Protein 8Y77 (pdb70)

GO terms:
  GO:0005634 nucleus (C, IDA)
  GO:0003682 chromatin binding (F, IDA)
  GO:0160217 negative regulation of transcription initiation-coupled chromatin remodeling (P, IDA)
  GO:0051260 protein homooligomerization (P, IDA)
  GO:0005576 extracellular region (C, EXP)
  GO:0005634 nucleus (C, EXP)
  GO:0005694 chromosome (C, EXP)
  GO:0005515 protein binding (F, IPI)

Secondary structure (DSSP, 8-state):
-GGG--HHHHHHHHHHTT-HHHHHHHHHTT--HHHHHH--HHHHHHSS---HHHHHHHHHHTGGG-/--GGG--HHHHHHHHHTSTT-GGGHHHHHHTT--HHHHTT--HHIIIIIS---HHHHHHHHHHHHHHHHT-

Solvent-accessible surface area: 7505 Å² total; per-residue (Å²): 94,26,76,137,61,77,22,139,54,0,33,116,55,0,68,148,38,55,22,72,129,15,1,76,3,0,74,135,95,113,16,55,0,103,55,0,49,174,27,125,53,85,62,0,11,80,41,3,120,28,112,5,0,10,0,0,32,0,40,33,80,31,7,128,99,72,104,54,12,50,167,50,55,26,69,83,0,4,101,56,0,63,84,27,89,49,0,106,151,41,0,150,47,0,76,62,33,91,0,32,0,71,0,0,16,33,4,54,42,75,4,0,32,128,51,18,95,5,166,99,40,23,0,90,83,0,46,80,12,0,86,141,24,96,95,87,106

Foldseek 3Di:
DLLPFFLVRQQVVCVVVPNNVLSVLSVVVRQGSNNLLPDDLCCQQPPRPDHNVVSNCCVPVPSPPD/DAQLPFFLLRLLVVLCPDPPRVVPSVVSSVVRCGSNNLLVDDLCCCCPVVVDDSVSSVVSRVVSVVRVVVD

Sequence (137 aa):
SPVEWTVMDVVEYFTEAGFPEQATAFQEQEIDGKSLLRMQRTDVLTGLSIRLGPALKIYEHHIKVLGSVSKWSTDEVSEFIQSLPGCEEHGKVFKDEQIDGEAFLLMTQTDIVKIMSIKEGPAEKIFNSILMFKAAE

Structure (mmCIF, N/CA/C/O backbone):
data_8Y77
#
_entry.id   8Y77
#
_cell.length_a   43.981
_cell.length_b   95.515
_cell.length_c   65.926
_cell.angle_alpha   90.000
_cell.angle_beta   90.000
_cell.angle_gamma   90.000
#
_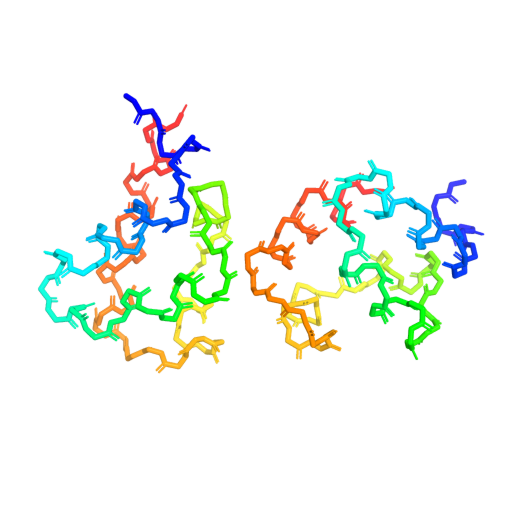symmetry.space_group_name_H-M   'C 2 2 21'
#
loop_
_entity.id
_entity.type
_entity.pdbx_description
1 polymer 'Sterile alpha motif domain-containing protein 1'
2 polymer 'Lethal(3)malignant brain tumor-like protein 3'
3 water water
#
loop_
_atom_site.group_PDB
_atom_site.id
_atom_site.type_symbol
_atom_site.label_atom_id
_atom_site.label_alt_id
_atom_site.label_comp_id
_atom_site.label_asym_id
_atom_site.label_entity_id
_ato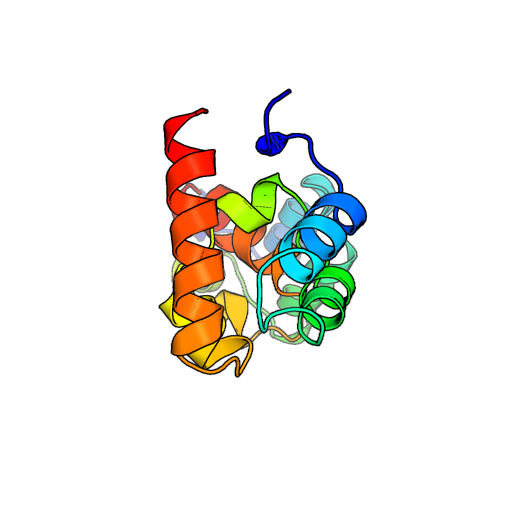m_site.label_seq_id
_atom_site.pdbx_PDB_ins_code
_atom_site.Cartn_x
_atom_site.Cartn_y
_atom_site.Cartn_z
_atom_site.occupancy
_atom_site.B_iso_or_equiv
_atom_site.auth_seq_id
_atom_site.auth_comp_id
_atom_site.auth_asym_id
_atom_site.auth_atom_id
_atom_site.pdbx_PDB_model_num
ATOM 1 N N . SER A 1 1 ? 14.16558 3.77998 -4.96257 1.000 20.83234 458 SER A N 1
ATOM 2 C CA . SER A 1 1 ? 13.82035 5.16749 -4.67931 1.000 19.96224 458 SER A CA 1
ATOM 3 C C . SER A 1 1 ? 14.44701 5.59161 -3.34498 1.000 18.98863 458 SER A C 1
ATOM 4 O O . SER A 1 1 ? 14.82551 4.73725 -2.53337 1.000 17.30307 458 SER A O 1
ATOM 7 N N . PRO A 1 2 ? 14.59009 6.90257 -3.13042 1.000 17.18194 459 PRO A N 1
ATOM 8 C CA . PRO A 1 2 ? 15.26677 7.37361 -1.90823 1.000 14.81292 459 PRO A CA 1
ATOM 9 C C . PRO A 1 2 ? 14.61355 6.92488 -0.61691 1.000 13.73564 459 PRO A C 1
ATOM 10 O O . PRO A 1 2 ? 15.28862 6.89092 0.41589 1.000 12.82467 459 PRO A O 1
ATOM 14 N N . VAL A 1 3 ? 13.32727 6.56099 -0.62547 1.000 13.40199 460 VAL A N 1
ATOM 15 C CA . VAL A 1 3 ? 12.71574 6.05272 0.59731 1.000 12.01278 460 VAL A CA 1
ATOM 16 C C . VAL A 1 3 ? 13.37640 4.76127 1.05525 1.000 12.65010 460 VAL A C 1
ATOM 17 O O . VAL A 1 3 ? 13.22847 4.36918 2.21822 1.000 15.06614 460 VAL A O 1
ATOM 21 N N . GLU A 1 4 ? 14.12060 4.09674 0.17035 1.000 14.06033 461 GLU A N 1
ATOM 22 C CA . GLU A 1 4 ? 14.79802 2.85262 0.50268 1.000 15.07198 461 GLU A CA 1
ATOM 23 C C . GLU A 1 4 ? 16.24017 3.06361 0.94626 1.000 14.46511 461 GLU A C 1
ATOM 24 O O . GLU A 1 4 ? 16.90167 2.09461 1.32996 1.000 14.85493 461 GLU A O 1
ATOM 30 N N . TRP A 1 5 ? 16.73060 4.29990 0.92474 1.000 13.28441 462 TRP A N 1
ATOM 31 C CA . TRP A 1 5 ? 18.13468 4.55928 1.22602 1.000 11.55532 462 TRP A CA 1
ATOM 32 C C . TRP A 1 5 ? 18.47107 4.22269 2.66931 1.000 12.40485 462 TRP A C 1
ATOM 33 O O . TRP A 1 5 ? 17.69360 4.48125 3.59281 1.000 13.57615 462 TRP A O 1
ATOM 44 N N . THR A 1 6 ? 19.66216 3.66408 2.85563 1.000 11.63110 463 THR A N 1
ATOM 45 C CA . THR A 1 6 ? 20.24374 3.46199 4.16523 1.000 12.38456 463 THR A CA 1
ATOM 46 C C . THR A 1 6 ? 20.81482 4.78231 4.67680 1.000 10.74249 463 THR A C 1
ATOM 47 O O . THR A 1 6 ? 20.88570 5.78376 3.95673 1.000 12.22400 463 THR A O 1
ATOM 51 N N . VAL A 1 7 ? 21.21912 4.78372 5.94646 1.000 12.41173 464 VAL A N 1
ATOM 52 C CA . VAL A 1 7 ? 21.93431 5.94697 6.47023 1.000 11.15046 464 VAL A CA 1
ATOM 53 C C . VAL A 1 7 ? 23.17047 6.23806 5.62457 1.000 13.71635 464 VAL A C 1
ATOM 54 O O . VAL A 1 7 ? 23.44474 7.39348 5.27376 1.000 12.79220 464 VAL A O 1
ATOM 58 N N . MET A 1 8 ? 23.93422 5.19828 5.27582 1.000 13.75596 465 MET A N 1
ATOM 59 C CA . MET A 1 8 ? 25.11714 5.41402 4.44734 1.000 13.93800 465 MET A CA 1
ATOM 60 C C . MET A 1 8 ? 24.75925 5.98562 3.07980 1.000 12.16233 465 MET A C 1
ATOM 61 O O . MET A 1 8 ? 25.50152 6.81199 2.53438 1.000 13.64001 465 MET A O 1
ATOM 66 N N . ASP A 1 9 ? 23.62054 5.57038 2.51259 1.000 11.72312 466 ASP A N 1
ATOM 67 C CA . ASP A 1 9 ? 23.17544 6.16016 1.25584 1.000 11.15821 466 ASP A CA 1
ATOM 68 C C . ASP A 1 9 ? 22.89110 7.65165 1.41543 1.000 12.86108 466 ASP A C 1
ATOM 69 O O . ASP A 1 9 ? 23.20168 8.45111 0.52183 1.000 12.98304 466 ASP A O 1
ATOM 74 N N . VAL A 1 10 ? 22.25787 8.03971 2.52762 1.000 11.81102 467 VAL A N 1
ATOM 75 C CA . VAL A 1 10 ? 21.98663 9.45851 2.76814 1.000 10.27001 467 VAL A CA 1
ATOM 76 C C . VAL A 1 10 ? 23.29223 10.23882 2.86507 1.000 11.75890 467 VAL A C 1
ATOM 77 O O . VAL A 1 10 ? 23.42943 11.32413 2.29148 1.000 10.88934 467 VAL A O 1
ATOM 81 N N . VAL A 1 11 ? 24.26519 9.70013 3.60799 1.000 10.98243 468 VAL A N 1
ATOM 82 C CA . VAL A 1 11 ? 25.55578 10.36761 3.75734 1.000 11.97566 468 VAL A CA 1
ATOM 83 C C . VAL A 1 11 ? 26.23624 10.51160 2.40569 1.000 11.55713 468 VAL A C 1
ATOM 84 O O . VAL A 1 11 ? 26.76290 11.58284 2.07276 1.000 12.39669 468 VAL A O 1
ATOM 88 N N . GLU A 1 12 ? 26.20615 9.44779 1.59177 1.000 12.33270 469 GLU A N 1
ATOM 89 C CA . GLU A 1 12 ? 26.80559 9.52752 0.26415 1.000 12.04055 469 GLU A CA 1
ATOM 90 C C . GLU A 1 12 ? 26.12760 10.59708 -0.58232 1.000 13.26159 469 GLU A C 1
ATOM 91 O O . GLU A 1 12 ? 26.79961 11.40721 -1.23094 1.000 15.12239 469 GLU A O 1
ATOM 97 N N . TYR A 1 13 ? 24.78607 10.61457 -0.59154 1.000 13.10035 470 TYR A N 1
ATOM 98 C CA . TYR A 1 13 ? 24.07825 11.59184 -1.40990 1.000 14.87418 470 TYR A CA 1
ATOM 99 C C . TYR A 1 13 ? 24.51515 13.00898 -1.07202 1.000 12.12017 470 TYR A C 1
ATOM 100 O O . TYR A 1 13 ? 24.78842 13.82226 -1.96563 1.000 12.02335 470 TYR A O 1
ATOM 109 N N . PHE A 1 14 ? 24.55531 13.34004 0.21739 1.000 11.66914 471 PHE A N 1
ATOM 110 C CA . PHE A 1 14 ? 24.88104 14.71358 0.57257 1.000 12.01373 471 PHE A CA 1
ATOM 111 C C . PHE A 1 14 ? 26.36193 15.02896 0.41035 1.000 12.76164 471 PHE A C 1
ATOM 112 O O . PHE A 1 14 ? 26.71195 16.18572 0.14671 1.000 14.35280 471 PHE A O 1
ATOM 120 N N . THR A 1 15 ? 27.23372 14.02642 0.53880 1.000 12.47714 472 THR A N 1
ATOM 121 C CA . THR A 1 15 ? 28.64143 14.23660 0.21853 1.000 12.29521 472 THR A CA 1
ATOM 122 C C . THR A 1 15 ? 28.81405 14.55168 -1.26025 1.000 14.63242 472 THR A C 1
ATOM 123 O O . THR A 1 15 ? 29.46939 15.53574 -1.62346 1.000 14.50918 472 THR A O 1
ATOM 127 N N . GLU A 1 16 ? 28.20467 13.73478 -2.12553 1.000 13.60525 473 GLU A N 1
ATOM 128 C CA . GLU A 1 16 ? 28.29579 13.94778 -3.56719 1.000 13.29136 473 GLU A CA 1
ATOM 129 C C . GLU A 1 16 ? 27.69829 15.28543 -3.97425 1.000 16.78687 473 GLU A C 1
ATOM 130 O O . GLU A 1 16 ? 28.18751 15.93125 -4.91609 1.000 18.98618 473 GLU A O 1
ATOM 136 N N . ALA A 1 17 ? 26.65904 15.72711 -3.26475 1.000 15.39274 474 ALA A N 1
ATOM 137 C CA . ALA A 1 17 ? 25.96317 16.97474 -3.54514 1.000 18.69536 474 ALA A CA 1
ATOM 138 C C . ALA A 1 17 ? 26.70564 18.20398 -3.04248 1.000 16.77790 474 ALA A C 1
ATOM 139 O O . ALA A 1 17 ? 26.20149 19.32130 -3.21278 1.000 21.19306 474 ALA A O 1
ATOM 141 N N . GLY A 1 18 ? 27.87632 18.03269 -2.42882 1.000 15.42840 475 GLY A N 1
ATOM 142 C CA . GLY A 1 18 ? 28.64922 19.16402 -1.95764 1.000 16.65595 475 GLY A CA 1
ATOM 143 C C . GLY A 1 18 ? 28.33170 19.62096 -0.55298 1.000 16.61097 475 GLY A C 1
ATOM 144 O O . GLY A 1 18 ? 28.60596 20.77782 -0.21520 1.000 19.67174 475 GLY A O 1
ATOM 145 N N . PHE A 1 19 ? 27.78106 18.74842 0.28823 1.000 14.44860 476 PHE A N 1
ATOM 146 C CA . PHE A 1 19 ? 27.51416 19.05863 1.69216 1.000 12.90598 476 PHE A CA 1
ATOM 147 C C . PHE A 1 19 ? 28.20960 18.03948 2.59156 1.000 15.33886 476 PHE A C 1
ATOM 148 O O . PHE A 1 19 ? 27.56731 17.41765 3.44682 1.000 16.57026 476 PHE A O 1
ATOM 156 N N . PRO A 1 20 ? 29.52691 17.84341 2.43173 1.000 16.06771 477 PRO A N 1
ATOM 157 C CA . PRO A 1 20 ? 30.19073 16.81062 3.24339 1.000 18.55403 477 PRO A CA 1
ATOM 158 C C . PRO A 1 20 ? 30.15906 17.09014 4.73377 1.000 16.37980 477 PRO A C 1
ATOM 159 O O . PRO A 1 20 ? 29.98597 16.15422 5.52129 1.000 17.64083 477 PRO A O 1
ATOM 163 N N . GLU A 1 21 ? 30.31551 18.34870 5.14766 1.000 16.55222 478 GLU A N 1
ATOM 164 C CA . GLU A 1 21 ? 30.29839 18.63445 6.57969 1.000 17.78338 478 GLU A CA 1
ATOM 165 C C . GLU A 1 21 ? 28.91594 18.39962 7.16601 1.000 19.49918 478 GLU A C 1
ATOM 166 O O . GLU A 1 21 ? 28.78554 17.91782 8.29694 1.000 19.60102 478 GLU A O 1
ATOM 172 N N . GLN A 1 22 ? 27.87103 18.72601 6.40723 1.000 14.44264 479 GLN A N 1
ATOM 173 C CA . GLN A 1 22 ? 26.51520 18.54421 6.90697 1.000 14.01683 479 GLN A CA 1
ATOM 174 C C . GLN A 1 22 ? 26.10417 17.07798 6.87709 1.000 13.79641 479 GLN A C 1
ATOM 175 O O . GLN A 1 22 ? 25.25674 16.65406 7.66994 1.000 14.94079 479 GLN A O 1
ATOM 181 N N . ALA A 1 23 ? 26.71042 16.28342 5.99273 1.000 13.52052 480 ALA A N 1
ATOM 182 C CA . ALA A 1 23 ? 26.35679 14.86827 5.90076 1.000 14.73069 480 ALA A CA 1
ATOM 183 C C . ALA A 1 23 ? 26.57383 14.14171 7.21958 1.000 15.69255 480 ALA A C 1
ATOM 184 O O . ALA A 1 23 ? 25.85321 13.17729 7.52100 1.000 14.71216 480 ALA A O 1
ATOM 186 N N . THR A 1 24 ? 27.53727 14.60148 8.02891 1.000 13.61935 481 THR A N 1
ATOM 187 C CA . THR A 1 24 ? 27.79920 13.95015 9.30822 1.000 16.72124 481 THR A CA 1
ATOM 188 C C . THR A 1 24 ? 26.60925 14.04369 10.25156 1.000 15.28677 481 THR A C 1
ATOM 189 O O . THR A 1 24 ? 26.45225 13.18595 11.12609 1.000 17.34845 481 THR A O 1
ATOM 193 N N . ALA A 1 25 ? 25.74889 15.05544 10.08064 1.000 14.46304 482 ALA A N 1
ATOM 194 C CA . ALA A 1 25 ? 24.57304 15.16833 10.93560 1.000 14.16894 482 ALA A CA 1
ATOM 195 C C . ALA A 1 25 ? 23.63773 13.99037 10.72252 1.000 14.27098 482 ALA A C 1
ATOM 196 O O . ALA A 1 25 ? 23.06410 13.46092 11.67939 1.000 13.68481 482 ALA A O 1
ATOM 198 N N . PHE A 1 26 ? 23.49314 13.54970 9.47135 1.000 13.87373 483 PHE A N 1
ATOM 199 C CA . PHE A 1 26 ? 22.63505 12.40504 9.18974 1.000 14.20498 483 PHE A CA 1
ATOM 200 C C . PHE A 1 26 ? 23.24862 11.11687 9.72404 1.000 15.39194 483 PHE A C 1
ATOM 201 O O . PHE A 1 26 ? 22.53095 10.22529 10.18993 1.000 15.30408 483 PHE A O 1
ATOM 209 N N . GLN A 1 27 ? 24.57649 11.00523 9.67667 1.000 15.88909 484 GLN A N 1
ATOM 210 C CA . GLN A 1 27 ? 25.23641 9.86051 10.29605 1.000 15.99636 484 GLN A CA 1
ATOM 211 C C . GLN A 1 27 ? 25.03278 9.86174 11.80809 1.000 13.99294 484 GLN A C 1
ATOM 212 O O . GLN A 1 27 ? 24.68808 8.82773 12.39770 1.000 15.56816 484 GLN A O 1
ATOM 218 N N . GLU A 1 28 ? 25.18836 11.03220 12.44114 1.000 14.83490 485 GLU A N 1
ATOM 219 C CA . GLU A 1 28 ? 25.14787 11.12984 13.89975 1.000 16.95509 485 GLU A CA 1
ATOM 220 C C . GLU A 1 28 ? 23.77649 10.78207 14.45093 1.000 15.77837 485 GLU A C 1
ATOM 221 O O . GLU A 1 28 ? 23.66701 10.23588 15.55465 1.000 15.16678 485 GLU A O 1
ATOM 227 N N . GLN A 1 29 ? 22.71644 11.13861 13.73112 1.000 13.49908 486 GLN A N 1
ATOM 228 C CA . GLN A 1 29 ? 21.36133 10.85659 14.16759 1.000 14.27307 486 GLN A CA 1
ATOM 229 C C . GLN A 1 29 ? 20.78542 9.62346 13.49568 1.000 13.45572 486 GLN A C 1
ATOM 230 O O . GLN A 1 29 ? 19.60766 9.31472 13.70358 1.000 14.86235 486 GLN A O 1
ATOM 236 N N . GLU A 1 30 ? 21.60321 8.90729 12.71978 1.000 14.89278 487 GLU A N 1
ATOM 237 C CA . GLU A 1 30 ? 21.20776 7.67785 12.02767 1.000 15.84871 487 GLU A CA 1
ATOM 238 C C . GLU A 1 30 ? 19.91954 7.86977 11.23209 1.000 14.43023 487 GLU A C 1
ATOM 239 O O . GLU A 1 30 ? 18.94549 7.13222 11.39360 1.000 16.77781 487 GLU A O 1
ATOM 245 N N . ILE A 1 31 ? 19.92603 8.87870 10.36373 1.000 11.92696 488 ILE A N 1
ATOM 246 C CA . ILE A 1 31 ? 18.74781 9.25881 9.58776 1.000 12.76026 488 ILE A CA 1
ATOM 247 C C . ILE A 1 31 ? 18.82569 8.55010 8.24176 1.000 11.14842 488 ILE A C 1
ATOM 248 O O . ILE A 1 31 ? 19.71383 8.83436 7.43011 1.000 13.4673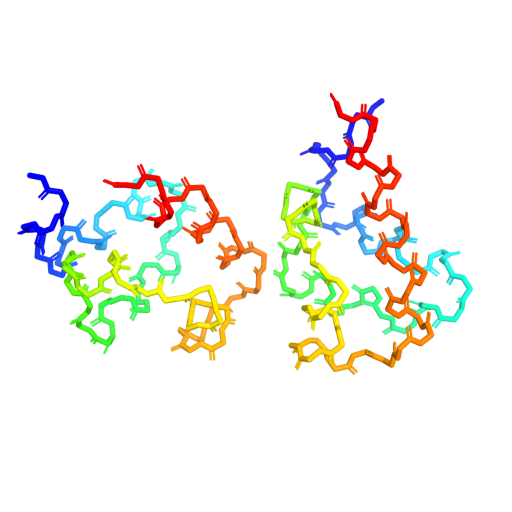6 488 ILE A O 1
ATOM 253 N N . ASP A 1 32 ? 17.91120 7.59847 8.01909 1.000 11.44558 489 ASP A N 1
ATOM 254 C CA . ASP A 1 32 ? 17.85037 6.87368 6.75982 1.000 10.70462 489 ASP A CA 1
ATOM 255 C C . ASP A 1 32 ? 16.98594 7.63485 5.75740 1.000 13.90035 489 ASP A C 1
ATOM 256 O O . ASP A 1 32 ? 16.51487 8.74486 6.02525 1.000 11.14301 489 ASP A O 1
ATOM 261 N N . GLY A 1 33 ? 16.80189 7.04660 4.57495 1.000 11.94968 490 GLY A N 1
ATOM 262 C CA . GLY A 1 33 ? 16.11479 7.75985 3.51008 1.000 12.90274 490 GLY A CA 1
ATOM 263 C C . GLY A 1 33 ? 14.66846 8.07452 3.83765 1.000 11.63517 490 GLY A C 1
ATOM 264 O O . GLY A 1 33 ? 14.18527 9.17436 3.56569 1.000 11.87366 490 GLY A O 1
ATOM 265 N N . LYS A 1 34 ? 13.95586 7.11258 4.42328 1.000 9.89650 491 LYS A N 1
ATOM 266 C CA . LYS A 1 34 ? 12.56076 7.35591 4.77639 1.000 11.66931 491 LYS A CA 1
ATOM 267 C C . LYS A 1 34 ? 12.43546 8.51321 5.76332 1.000 11.35824 491 LYS A C 1
ATOM 268 O O . LYS A 1 34 ? 11.59719 9.41121 5.58695 1.000 12.87535 491 LYS A O 1
ATOM 274 N N . SER A 1 35 ? 13.26996 8.51532 6.80749 1.000 10.90782 492 SER A N 1
ATOM 275 C CA . SER A 1 35 ? 13.23949 9.60597 7.77641 1.000 12.80349 492 SER A CA 1
ATOM 276 C C . SER A 1 35 ? 13.68000 10.92012 7.14667 1.000 12.10937 492 SER A C 1
ATOM 277 O O . SER A 1 35 ? 13.08849 11.97355 7.41594 1.000 12.98939 492 SER A O 1
ATOM 280 N N . LEU A 1 36 ? 14.71134 10.87926 6.29908 1.000 11.29327 493 LEU A N 1
ATOM 281 C CA . LEU A 1 36 ? 15.18078 12.09604 5.64350 1.000 10.86616 493 LEU A CA 1
ATOM 282 C C . LEU A 1 36 ? 14.05258 12.79302 4.89739 1.000 10.27772 493 LEU A C 1
ATOM 283 O O . LEU A 1 36 ? 13.83469 14.00275 5.04811 1.000 10.87345 493 LEU A O 1
ATOM 288 N N . LEU A 1 37 ? 13.32961 12.03297 4.07791 1.000 11.41645 494 LEU A N 1
ATOM 289 C CA . LEU A 1 37 ? 12.31532 12.61433 3.21313 1.000 10.11908 494 LEU A CA 1
ATOM 290 C C . LEU A 1 37 ? 11.11191 13.12689 3.98674 1.000 11.19476 494 LEU A C 1
ATOM 291 O O . LEU A 1 37 ? 10.39968 13.99498 3.47735 1.000 11.86139 494 LEU A O 1
ATOM 296 N N . ARG A 1 38 ? 10.88234 12.63157 5.20187 1.000 10.32405 495 ARG A N 1
ATOM 297 C CA . ARG A 1 38 ? 9.80503 13.15404 6.03493 1.000 12.95948 495 ARG A CA 1
ATOM 298 C C . ARG A 1 38 ? 10.19743 14.40326 6.81203 1.000 10.39773 495 ARG A C 1
ATOM 299 O O . ARG A 1 38 ? 9.32907 15.01237 7.44480 1.000 15.09261 495 ARG A O 1
ATOM 307 N N . MET A 1 39 ? 11.47046 14.79382 6.80386 1.000 11.44882 496 MET A N 1
ATOM 308 C CA . MET A 1 39 ? 11.89476 15.90360 7.64499 1.000 13.09253 496 MET A CA 1
ATOM 309 C C . MET A 1 39 ? 11.21466 17.19150 7.22239 1.000 12.62051 496 MET A C 1
ATOM 310 O O . MET A 1 39 ? 11.20104 17.54557 6.04043 1.000 13.73854 496 MET A O 1
ATOM 315 N N . GLN A 1 40 ? 10.64542 17.88244 8.20211 1.000 15.62948 497 GLN A N 1
ATOM 316 C CA . GLN A 1 40 ? 10.02108 19.16756 7.96435 1.000 19.18625 497 GLN A CA 1
ATOM 317 C C . GLN A 1 40 ? 11.09185 20.24581 7.91277 1.000 17.26509 497 GLN A C 1
ATOM 318 O O . GLN A 1 40 ? 12.18668 20.09053 8.45147 1.000 17.36931 497 GLN A O 1
ATOM 324 N N . ARG A 1 41 ? 10.75315 21.35225 7.25100 1.000 17.90118 498 ARG A N 1
ATOM 325 C CA . ARG A 1 41 ? 11.70860 22.43918 7.06884 1.000 16.94750 498 ARG A CA 1
ATOM 326 C C . ARG A 1 41 ? 12.31882 22.87398 8.39588 1.000 16.28330 498 ARG A C 1
ATOM 327 O O . ARG A 1 41 ? 13.54185 22.99686 8.51596 1.000 16.43011 498 ARG A O 1
ATOM 335 N N . THR A 1 42 ? 11.48478 23.08830 9.41793 1.000 17.72061 499 THR A N 1
ATOM 336 C CA . THR A 1 42 ? 12.02403 23.53278 10.69711 1.000 20.43757 499 THR A CA 1
ATOM 337 C C . THR A 1 42 ? 12.95090 22.48890 11.31343 1.000 20.04234 499 THR A C 1
ATOM 338 O O . THR A 1 42 ? 13.95340 22.84870 11.94190 1.000 21.48176 499 THR A O 1
ATOM 342 N N . ASP A 1 43 ? 12.66390 21.19837 11.09692 1.000 18.99254 500 ASP A N 1
ATOM 343 C CA . ASP A 1 43 ? 13.54526 20.13100 11.57000 1.000 20.84534 500 ASP A CA 1
ATOM 344 C C . ASP A 1 43 ? 14.92813 20.23937 10.93810 1.000 15.84249 500 ASP A C 1
ATOM 345 O O . ASP A 1 43 ? 15.94858 20.05842 11.61381 1.000 19.08324 500 ASP A O 1
ATOM 350 N N . VAL A 1 44 ? 14.98068 20.50783 9.63296 1.000 14.11537 501 VAL A N 1
ATOM 351 C CA . VAL A 1 44 ? 16.26828 20.61603 8.95536 1.000 14.55094 501 VAL A CA 1
ATOM 352 C C . VAL A 1 44 ? 17.02043 21.85061 9.43180 1.000 13.70851 501 VAL A C 1
ATOM 353 O O . VAL A 1 44 ? 18.23675 21.80635 9.65270 1.000 13.55115 501 VAL A O 1
ATOM 357 N N . LEU A 1 45 ? 16.31307 22.97361 9.58450 1.000 14.18251 502 LEU A N 1
ATOM 358 C CA . LEU A 1 45 ? 16.97675 24.23130 9.90987 1.000 12.59899 502 LEU A CA 1
ATOM 359 C C . LEU A 1 45 ? 17.45297 24.28899 11.35903 1.000 14.77631 502 LEU A C 1
ATOM 360 O O . LEU A 1 45 ? 18.43159 24.98719 11.65151 1.000 16.54230 502 LEU A O 1
ATOM 365 N N . THR A 1 46 ? 16.77374 23.60714 12.28650 1.000 14.77590 503 THR A N 1
ATOM 366 C CA . THR A 1 46 ? 17.09012 23.75800 13.70637 1.000 16.95285 503 THR A CA 1
ATOM 367 C C . THR A 1 46 ? 17.43086 22.46535 14.44704 1.000 17.61191 503 THR A C 1
ATOM 368 O O . THR A 1 46 ? 17.76225 22.52653 15.63717 1.000 19.00217 503 THR A O 1
ATOM 372 N N . GLY A 1 47 ? 17.36105 21.30751 13.80186 1.000 14.22837 504 GLY A N 1
ATOM 373 C CA . GLY A 1 47 ? 17.50521 20.06665 14.54287 1.000 15.16003 504 GLY A CA 1
ATOM 374 C C . GLY A 1 47 ? 18.68020 19.20525 14.13585 1.000 15.04052 504 GLY A C 1
ATOM 375 O O . GLY A 1 47 ? 18.79596 18.06226 14.58977 1.000 16.05057 504 GLY A O 1
ATOM 376 N N . LEU A 1 48 ? 19.55253 19.72730 13.27899 1.000 12.95281 505 LEU A N 1
ATOM 377 C CA . LEU A 1 48 ? 20.69710 18.96955 12.78798 1.000 12.17566 505 LEU A CA 1
ATOM 378 C C . LEU A 1 48 ? 22.04976 19.53111 13.20622 1.000 15.48384 505 LEU A C 1
ATOM 379 O O . LEU A 1 48 ? 23.07640 18.93845 12.86147 1.000 17.87289 505 LEU A O 1
ATOM 384 N N . SER A 1 49 ? 22.08455 20.65344 13.91731 1.000 15.94593 506 SER A N 1
ATOM 385 C CA . SER A 1 49 ? 23.34044 21.30197 14.30293 1.000 15.29911 506 SER A CA 1
ATOM 386 C C . SER A 1 49 ? 24.21034 21.62611 13.09079 1.000 18.48893 506 SER A C 1
ATOM 387 O O . SER A 1 49 ? 25.42746 21.42053 13.10294 1.000 19.78523 506 SER A O 1
ATOM 390 N N . ILE A 1 50 ? 23.58158 22.13024 12.02850 1.000 12.94929 507 ILE A N 1
ATOM 391 C CA . ILE A 1 50 ? 2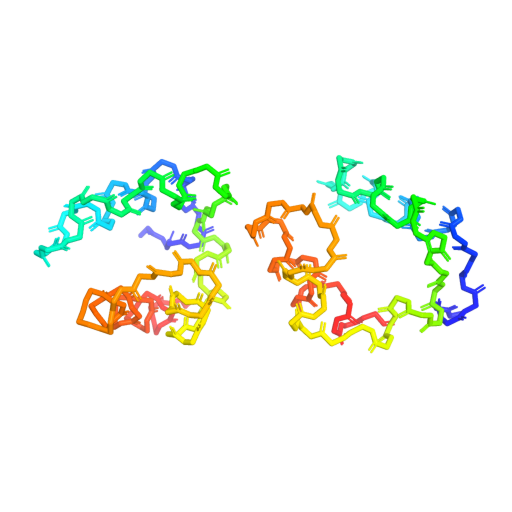4.29644 22.56851 10.83922 1.000 13.40682 507 ILE A CA 1
ATOM 392 C C . ILE A 1 50 ? 24.01588 24.05029 10.62078 1.000 14.25797 507 ILE A C 1
ATOM 393 O O . ILE A 1 50 ? 23.08322 24.61806 11.18830 1.000 13.54480 507 ILE A O 1
ATOM 398 N N . ARG A 1 51 ? 24.85718 24.68001 9.80674 1.000 13.26151 508 ARG A N 1
ATOM 399 C CA . ARG A 1 51 ? 24.68191 26.10045 9.52352 1.000 12.86698 508 ARG A CA 1
ATOM 400 C C . ARG A 1 51 ? 23.43334 26.33358 8.67375 1.000 12.94671 508 ARG A C 1
ATOM 401 O O . ARG A 1 51 ? 23.04257 25.50186 7.85243 1.000 14.18439 508 ARG A O 1
ATOM 409 N N . LEU A 1 52 ? 22.83268 27.51293 8.84768 1.000 11.98946 509 LEU A N 1
ATOM 410 C CA . LEU A 1 52 ? 21.51174 27.76794 8.27329 1.000 10.63893 509 LEU A CA 1
ATOM 411 C C . LEU A 1 52 ? 21.55745 27.83202 6.75013 1.000 11.63641 509 LEU A C 1
ATOM 412 O O . LEU A 1 52 ? 20.62720 27.37209 6.08202 1.000 11.08075 509 LEU A O 1
ATOM 417 N N . GLY A 1 53 ? 22.61607 28.40499 6.17780 1.000 10.15925 510 GLY A N 1
ATOM 418 C CA . GLY A 1 53 ? 22.72683 28.51193 4.74136 1.000 10.75409 510 GLY A CA 1
ATOM 419 C C . GLY A 1 53 ? 22.66923 27.16880 4.03901 1.000 10.63890 510 GLY A C 1
ATOM 420 O O . GLY A 1 53 ? 21.80048 26.91493 3.19180 1.000 11.03185 510 GLY A O 1
ATOM 421 N N . PRO A 1 54 ? 23.58743 26.27376 4.39959 1.000 11.15067 511 PRO A N 1
ATOM 422 C CA . PRO A 1 54 ? 23.50332 24.89676 3.89311 1.000 10.89292 511 PRO A CA 1
ATOM 423 C C . PRO A 1 54 ? 22.17353 24.23770 4.20121 1.000 11.10737 511 PRO A C 1
ATOM 424 O O . PRO A 1 54 ? 21.63277 23.52135 3.35138 1.000 11.49938 511 PRO A O 1
ATOM 428 N N . ALA A 1 55 ? 21.63735 24.45887 5.40205 1.000 10.45010 512 ALA A N 1
ATOM 429 C CA . ALA A 1 55 ? 20.38994 23.79701 5.78148 1.000 10.82607 512 ALA A CA 1
ATOM 430 C C . ALA A 1 55 ? 19.24410 24.19410 4.86453 1.000 10.92498 512 ALA A C 1
ATOM 431 O O . ALA A 1 55 ? 18.43999 23.34370 4.46120 1.000 11.01835 512 ALA A O 1
ATOM 433 N N . LEU A 1 56 ? 19.14905 25.48547 4.53152 1.000 10.53384 513 LEU A N 1
ATOM 434 C CA . LEU A 1 56 ? 18.11358 25.95840 3.61767 1.000 8.92495 513 LEU A CA 1
ATOM 435 C C . LEU A 1 56 ? 18.22332 25.27045 2.26545 1.000 11.33686 513 LEU A C 1
ATOM 436 O O . LEU A 1 56 ? 17.21014 24.88054 1.67408 1.000 11.89718 513 LEU A O 1
ATOM 441 N N . LYS A 1 57 ? 19.44282 25.15185 1.73634 1.000 10.98265 514 LYS A N 1
ATOM 442 C CA . LYS A 1 57 ? 19.61536 24.49644 0.44404 1.000 11.81484 514 LYS A CA 1
ATOM 443 C C . LYS A 1 57 ? 19.31310 23.00807 0.54397 1.000 11.50510 514 LYS A C 1
ATOM 444 O O . LYS A 1 57 ? 18.70461 22.42650 -0.36907 1.000 12.97256 514 LYS A O 1
ATOM 450 N N . ILE A 1 58 ? 19.75985 22.37131 1.63065 1.000 10.83837 515 ILE A N 1
ATOM 451 C CA . ILE A 1 58 ? 19.47316 20.95424 1.84274 1.000 9.99663 515 ILE A CA 1
ATOM 452 C C . ILE A 1 58 ? 17.97439 20.69245 1.81850 1.000 11.97803 515 ILE A C 1
ATOM 453 O O . ILE A 1 58 ? 17.51900 19.72550 1.19628 1.000 12.77440 515 ILE A O 1
ATOM 458 N N . TYR A 1 59 ? 17.18078 21.54432 2.47727 1.000 11.73211 516 TYR A N 1
ATOM 459 C CA . TYR A 1 59 ? 15.73838 21.31966 2.48004 1.000 11.78456 516 TYR A CA 1
ATOM 460 C C . TYR A 1 59 ? 15.11839 21.63978 1.12616 1.000 14.46570 516 TYR A C 1
ATOM 461 O O . TYR A 1 59 ? 14.42156 20.80714 0.53434 1.000 13.62372 516 TYR A O 1
ATOM 470 N N . GLU A 1 60 ? 15.33531 22.85892 0.63020 1.000 12.91815 517 GLU A N 1
ATOM 471 C CA . GLU A 1 60 ? 14.56024 23.32735 -0.51327 1.000 14.52397 517 GLU A CA 1
ATOM 472 C C . GLU A 1 60 ? 14.99039 22.65255 -1.80726 1.000 13.72519 517 GLU A C 1
ATOM 473 O O . GLU A 1 60 ? 14.15096 22.37809 -2.67691 1.000 17.98499 517 GLU A O 1
ATOM 479 N N . HIS A 1 61 ? 16.28348 22.38675 -1.96382 1.000 13.85292 518 HIS A N 1
ATOM 480 C CA . HIS A 1 61 ? 16.80568 21.86722 -3.21565 1.000 14.94453 518 HIS A CA 1
ATOM 481 C C . HIS A 1 61 ? 17.08214 20.37344 -3.17974 1.000 15.13357 518 HIS A C 1
ATOM 482 O O . HIS A 1 61 ? 17.52510 19.81387 -4.18833 1.000 14.67234 518 HIS A O 1
ATOM 489 N N . HIS A 1 62 ? 16.83973 19.70985 -2.04905 1.000 12.46929 519 HIS A N 1
ATOM 490 C CA . HIS A 1 62 ? 17.12967 18.28353 -1.98226 1.000 12.63185 519 HIS A CA 1
ATOM 491 C C . HIS A 1 62 ? 15.98396 17.51526 -1.34188 1.000 13.25263 519 HIS A C 1
ATOM 492 O O . HIS A 1 62 ? 15.28399 16.76988 -2.03490 1.000 14.11395 519 HIS A O 1
ATOM 499 N N . ILE A 1 63 ? 15.74522 17.72386 -0.04590 1.000 12.10062 520 ILE A N 1
ATOM 500 C CA . ILE A 1 63 ? 14.71005 16.94750 0.63470 1.000 13.21316 520 ILE A CA 1
ATOM 501 C C . ILE A 1 63 ? 13.35211 17.12838 -0.03679 1.000 12.67389 520 ILE A C 1
ATOM 502 O O . ILE A 1 63 ? 12.62514 16.15466 -0.27940 1.000 13.21120 520 ILE A O 1
ATOM 507 N N . LYS A 1 64 ? 12.99908 18.36857 -0.37219 1.000 11.32906 521 LYS A N 1
ATOM 508 C CA . LYS A 1 64 ? 11.67492 18.64828 -0.91252 1.000 13.55954 521 LYS A CA 1
ATOM 509 C C . LYS A 1 64 ? 11.45797 17.97555 -2.26240 1.000 17.15378 521 LYS A C 1
ATOM 510 O O . LYS A 1 64 ? 10.31912 17.63627 -2.60311 1.000 17.80459 521 LYS A O 1
ATOM 516 N N . VAL A 1 65 ? 12.52829 17.74602 -3.02546 1.000 15.10267 522 VAL A N 1
ATOM 517 C CA . VAL A 1 65 ? 12.43026 17.30862 -4.41407 1.000 18.48256 522 VAL A CA 1
ATOM 518 C C . VAL A 1 65 ? 12.92911 15.89152 -4.63846 1.000 18.76633 522 VAL A C 1
ATOM 519 O O . VAL A 1 65 ? 12.91366 15.42087 -5.78624 1.000 20.07359 522 VAL A O 1
ATOM 523 N N . LEU A 1 66 ? 13.37299 15.19613 -3.59827 1.000 16.15796 523 LEU A N 1
ATOM 524 C CA . LEU A 1 66 ? 13.87616 13.83457 -3.76281 1.000 19.16089 523 LEU A CA 1
ATOM 525 C C . LEU A 1 66 ? 12.73116 12.83903 -3.83225 1.000 18.82361 523 LEU A C 1
ATOM 526 O O . LEU A 1 66 ? 12.89213 11.70284 -4.30360 1.000 20.12382 523 LEU A O 1
ATOM 532 N N . GLY B 2 1 ? 23.29271 41.98307 -12.19346 1.000 32.69324 703 GLY B N 1
ATOM 533 C CA . GLY B 2 1 ? 24.14565 41.05208 -11.46912 1.000 32.07747 703 GLY B CA 1
ATOM 534 C C . GLY B 2 1 ? 23.37619 40.34993 -10.36554 1.000 31.40968 703 GLY B C 1
ATOM 535 O O . GLY B 2 1 ? 23.31759 40.84929 -9.23740 1.000 31.84500 703 GLY B O 1
ATOM 536 N N . SER B 2 2 ? 22.82490 39.17852 -10.69384 1.000 29.16457 704 SER B N 1
ATOM 537 C CA . SER B 2 2 ? 21.78792 38.55994 -9.87699 1.000 27.70973 704 SER B CA 1
ATOM 538 C C . SER B 2 2 ? 22.30103 38.16636 -8.50041 1.000 23.11173 704 SER B C 1
ATOM 539 O O . SER B 2 2 ? 23.43518 37.70845 -8.34529 1.000 21.31163 704 SER B O 1
ATOM 542 N N . VAL B 2 3 ? 21.43166 38.34783 -7.50082 1.000 19.00496 705 VAL B N 1
ATOM 543 C CA . VAL B 2 3 ? 21.74486 38.01238 -6.11790 1.000 16.72048 705 VAL B CA 1
ATOM 544 C C . VAL B 2 3 ? 22.03448 36.52701 -5.96672 1.000 16.56792 705 VAL B C 1
ATOM 545 O O . VAL B 2 3 ? 22.75839 36.12241 -5.05106 1.000 13.31997 705 VAL B O 1
ATOM 549 N N . SER B 2 4 ? 21.51607 35.69587 -6.87322 1.000 18.66872 706 SER B N 1
ATOM 550 C CA . SER B 2 4 ? 21.80041 34.26907 -6.79784 1.000 17.58411 706 SER B CA 1
ATOM 551 C C . SER B 2 4 ? 23.29092 33.96832 -6.87137 1.000 18.35420 706 SER B C 1
ATOM 552 O O . SER B 2 4 ? 23.71152 32.88884 -6.44320 1.000 18.31506 706 SER B O 1
AT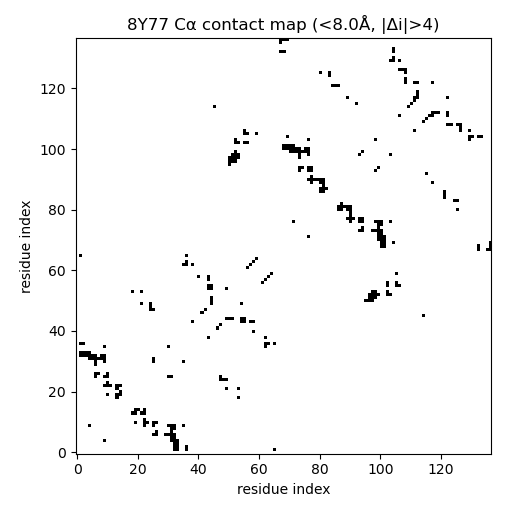OM 555 N N . LYS B 2 5 ? 24.10205 34.88354 -7.39829 1.000 17.49604 707 LYS B N 1
ATOM 556 C CA . LYS B 2 5 ? 25.53562 34.63365 -7.45096 1.000 15.93362 707 LYS B CA 1
ATOM 557 C C . LYS B 2 5 ? 26.32444 35.35192 -6.36166 1.000 14.59251 707 LYS B C 1
ATOM 558 O O . LYS B 2 5 ? 27.54266 35.18371 -6.28905 1.000 14.49713 707 LYS B O 1
ATOM 564 N N . TRP B 2 6 ? 25.65851 36.08046 -5.47191 1.000 13.36036 708 TRP B N 1
ATOM 565 C CA . TRP B 2 6 ? 26.35984 36.81941 -4.42662 1.000 12.89971 708 TRP B CA 1
ATOM 566 C C . TRP B 2 6 ? 27.02784 35.87308 -3.43743 1.000 11.46956 708 TRP B C 1
ATOM 567 O O . TRP B 2 6 ? 26.48860 34.81736 -3.09661 1.000 10.88036 708 TRP B O 1
ATOM 578 N N . SER B 2 7 ? 28.19724 36.27635 -2.94692 1.000 10.95086 709 SER B N 1
ATOM 579 C CA . SER B 2 7 ? 28.86354 35.53143 -1.89542 1.000 10.59367 709 SER B CA 1
ATOM 580 C C . SER B 2 7 ? 28.19818 35.79448 -0.54483 1.000 10.50717 709 SER B C 1
ATOM 581 O O . SER B 2 7 ? 27.40458 36.72803 -0.36851 1.000 10.43215 709 SER B O 1
ATOM 584 N N . THR B 2 8 ? 28.57167 34.96065 0.42787 1.000 11.62882 710 THR B N 1
ATOM 585 C CA . THR B 2 8 ? 28.16373 35.18434 1.80962 1.000 9.70998 710 THR B CA 1
ATOM 586 C C . THR B 2 8 ? 28.55898 36.57829 2.28825 1.000 10.97787 710 THR B C 1
ATOM 587 O O . THR B 2 8 ? 27.77082 37.26515 2.95106 1.000 11.48055 710 THR B O 1
ATOM 591 N N . ASP B 2 9 ? 29.77530 37.02539 1.95537 1.000 9.90609 711 ASP B N 1
ATOM 592 C CA . ASP B 2 9 ? 30.19564 38.35090 2.40195 1.000 13.05207 711 ASP B CA 1
ATOM 593 C C . ASP B 2 9 ? 29.32883 39.44138 1.79142 1.000 10.63957 711 ASP B C 1
ATOM 594 O O . ASP B 2 9 ? 29.00620 40.42786 2.46010 1.000 13.70155 711 ASP B O 1
ATOM 599 N N . GLU B 2 10 ? 28.94871 39.28971 0.51952 1.000 10.88592 712 GLU B N 1
ATOM 600 C CA . GLU B 2 10 ? 28.09394 40.28851 -0.11463 1.000 11.45346 712 GLU B CA 1
ATOM 601 C C . GLU B 2 10 ? 26.73925 40.38086 0.56911 1.000 11.91259 712 GLU B C 1
ATOM 602 O O . GLU B 2 10 ? 26.19181 41.47651 0.72626 1.000 12.12624 712 GLU B O 1
ATOM 608 N N . VAL B 2 11 ? 26.16052 39.23860 0.94558 1.000 10.36402 713 VAL B N 1
ATOM 609 C CA . VAL B 2 11 ? 24.87240 39.26095 1.63427 1.000 10.87113 713 VAL B CA 1
ATOM 610 C C . VAL B 2 11 ? 25.01192 39.98670 2.96577 1.000 13.09750 713 VAL B C 1
ATOM 611 O O . VAL B 2 11 ? 24.19899 40.85619 3.31465 1.000 10.83133 713 VAL B O 1
ATOM 615 N N . SER B 2 12 ? 26.06331 39.65099 3.71637 1.000 11.24859 714 SER B N 1
ATOM 616 C CA . SER B 2 12 ? 26.27966 40.26102 5.02251 1.000 10.74575 714 SER B CA 1
ATOM 617 C C . SER B 2 12 ? 26.47436 41.76574 4.89302 1.000 11.10287 714 SER B C 1
ATOM 618 O O . SER B 2 12 ? 25.90640 42.54916 5.66332 1.000 10.79241 714 SER B O 1
ATOM 621 N N . GLU B 2 13 ? 27.28323 42.18621 3.92023 1.000 11.69667 715 GLU B N 1
ATOM 622 C CA . GLU B 2 13 ? 27.53622 43.61033 3.73943 1.000 13.24241 715 GLU B CA 1
ATOM 623 C C . GLU B 2 13 ? 26.27420 44.34295 3.30331 1.000 10.16501 715 GLU B C 1
ATOM 624 O O . GLU B 2 13 ? 26.02757 45.47975 3.73605 1.000 12.77204 715 GLU B O 1
ATOM 630 N N . PHE B 2 14 ? 25.44976 43.71342 2.45806 1.000 9.92984 716 PHE B N 1
ATOM 631 C CA . PHE B 2 14 ? 24.17959 44.33452 2.09652 1.000 10.98607 716 PHE B CA 1
ATOM 632 C C . PHE B 2 14 ? 23.29430 44.53686 3.32099 1.000 11.87741 716 PHE B C 1
ATOM 633 O O . PHE B 2 14 ? 22.72622 45.61818 3.51973 1.000 11.41863 716 PHE B O 1
ATOM 641 N N . ILE B 2 15 ? 23.15076 43.49666 4.14624 1.000 10.28250 717 ILE B N 1
ATOM 642 C CA . ILE B 2 15 ? 22.30560 43.61083 5.32915 1.000 10.35683 717 ILE B CA 1
ATOM 643 C C . ILE B 2 15 ? 22.79426 44.73755 6.23270 1.000 12.73919 717 ILE B C 1
ATOM 644 O O . ILE B 2 15 ? 21.99453 45.53777 6.73682 1.000 11.77598 717 ILE B O 1
ATOM 649 N N . GLN B 2 16 ? 24.11477 44.85502 6.40398 1.000 13.35030 718 GLN B N 1
ATOM 650 C CA . GLN B 2 16 ? 24.66739 45.89613 7.26332 1.000 13.50829 718 GLN B CA 1
ATOM 651 C C . GLN B 2 16 ? 24.38660 47.29218 6.74296 1.000 16.65711 718 GLN B C 1
ATOM 652 O O . GLN B 2 16 ? 24.42468 48.24635 7.52750 1.000 16.35217 718 GLN B O 1
ATOM 658 N N . SER B 2 17 ? 24.11569 47.43708 5.44477 1.000 13.32955 719 SER B N 1
ATOM 659 C CA . 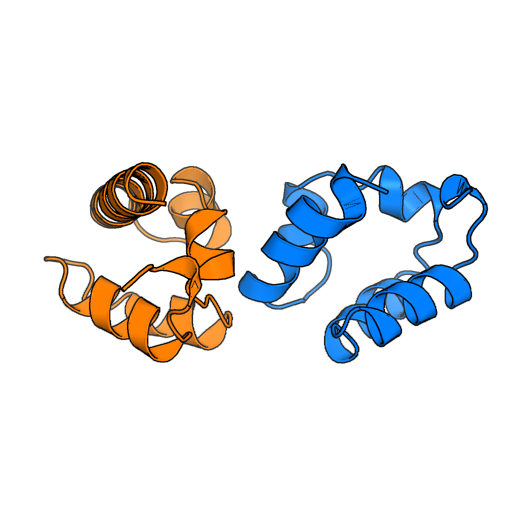SER B 2 17 ? 23.80406 48.75302 4.89815 1.000 16.18255 719 SER B CA 1
ATOM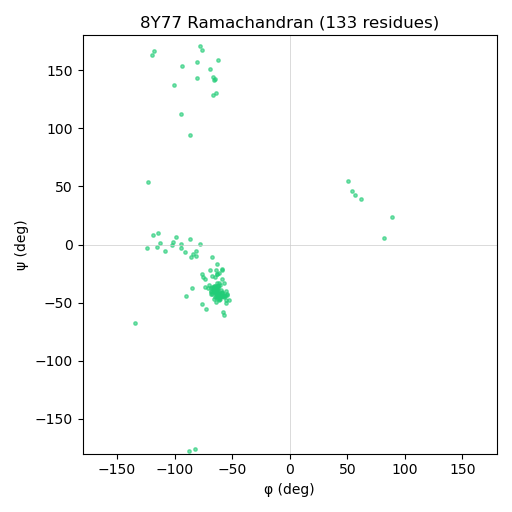 660 C C . SER B 2 17 ? 22.35506 49.17129 5.12107 1.000 15.53353 719 SER B C 1
ATOM 661 O O . SER B 2 17 ? 22.01739 50.33786 4.87149 1.000 19.22521 719 SER B O 1
ATOM 664 N N . LEU B 2 18 ? 21.49112 48.26500 5.58176 1.000 13.01043 720 LEU B N 1
ATOM 665 C CA . LEU B 2 18 ? 20.10808 48.61002 5.87607 1.000 15.13778 720 LEU B CA 1
ATOM 666 C C . LEU B 2 18 ? 20.03406 49.29002 7.24047 1.000 20.03915 720 LEU B C 1
ATOM 667 O O . LEU B 2 18 ? 20.76309 48.91194 8.16285 1.000 17.30343 720 LEU B O 1
ATOM 672 N N . PRO B 2 19 ? 19.16015 50.28425 7.39996 1.000 26.57735 721 PRO B N 1
ATOM 673 C CA . PRO B 2 19 ? 19.13837 51.04290 8.65654 1.000 27.99299 721 PRO B CA 1
ATOM 674 C C . PRO B 2 19 ? 18.68132 50.15462 9.80254 1.000 24.66419 721 PRO B C 1
ATOM 675 O O . PRO B 2 19 ? 17.66255 49.47024 9.70520 1.000 25.03137 721 PRO B O 1
ATOM 679 N N . GLY B 2 20 ? 19.45989 50.14319 10.88357 1.000 21.44230 722 GLY B N 1
ATOM 680 C CA . GLY B 2 20 ? 19.11736 49.30469 12.01407 1.000 21.50122 722 GLY B CA 1
ATOM 681 C C . GLY B 2 20 ? 19.52713 47.85608 11.87981 1.000 21.73059 722 GLY B C 1
ATOM 682 O O . GLY B 2 20 ? 19.18796 47.04396 12.74863 1.000 19.88178 722 GLY B O 1
ATOM 683 N N . CYS B 2 21 ? 20.24727 47.50315 10.82096 1.000 16.31130 723 CYS B N 1
ATOM 684 C CA . CYS B 2 21 ? 20.69719 46.13200 10.61916 1.000 14.21632 723 CYS B CA 1
ATOM 685 C C . CYS B 2 21 ? 22.21027 45.99335 10.68482 1.000 15.57512 723 CYS B C 1
ATOM 686 O O . CYS B 2 21 ? 22.73462 44.92830 10.34653 1.000 13.16263 723 CYS B O 1
ATOM 689 N N . GLU B 2 22 ? 22.92024 47.04480 11.10961 1.000 16.52622 724 GLU B N 1
ATOM 690 C CA . GLU B 2 22 ? 24.37775 47.00006 11.16934 1.000 17.23034 724 GLU B CA 1
ATOM 691 C C . GLU B 2 22 ? 24.87344 45.85397 12.03929 1.000 16.26761 724 GLU B C 1
ATOM 692 O O . GLU B 2 22 ? 25.92835 45.27305 11.76357 1.000 17.69466 724 GLU B O 1
ATOM 698 N N . GLU B 2 23 ? 24.12707 45.50629 13.08284 1.000 15.84152 725 GLU B N 1
ATOM 699 C CA . GLU B 2 23 ? 24.55976 44.46236 14.00053 1.000 15.70010 725 GLU B CA 1
ATOM 700 C C . GLU B 2 23 ? 24.27572 43.05655 13.49171 1.000 17.60559 725 GLU B C 1
ATOM 701 O O . GLU B 2 23 ? 24.70589 42.09326 14.13319 1.000 18.28134 725 GLU B O 1
ATOM 707 N N . HIS B 2 24 ? 23.58333 42.90775 12.36312 1.000 14.38423 726 HIS B N 1
ATOM 708 C CA . HIS B 2 24 ? 23.02502 41.61976 11.97354 1.000 14.35055 726 HIS B CA 1
ATOM 709 C C . HIS B 2 24 ? 23.72070 40.95613 10.79401 1.000 16.42442 726 HIS B C 1
ATOM 710 O O . HIS B 2 24 ? 23.37124 39.81742 10.44892 1.000 16.30143 726 HIS B O 1
ATOM 717 N N . GLY B 2 25 ? 24.68090 41.62064 10.15682 1.000 14.05438 727 GLY B N 1
ATOM 718 C CA . GLY B 2 25 ? 25.41442 40.96441 9.08706 1.000 15.25638 727 GLY B CA 1
ATOM 719 C C . GLY B 2 25 ? 26.20110 39.76162 9.57874 1.000 14.81706 727 GLY B C 1
ATOM 720 O O . GLY B 2 25 ? 26.32205 38.75505 8.87397 1.000 14.30638 727 GLY B O 1
ATOM 721 N N . LYS B 2 26 ? 26.73834 39.84612 10.80208 1.000 12.89439 728 LYS B N 1
ATOM 722 C CA . LYS B 2 26 ? 27.65669 38.81892 11.28566 1.000 12.78432 728 LYS B CA 1
ATOM 723 C C . LYS B 2 26 ? 26.98810 37.45217 11.36748 1.000 12.57309 728 LYS B C 1
ATOM 724 O O . LYS B 2 26 ? 27.59657 36.43612 11.01155 1.000 12.83742 728 LYS B O 1
ATOM 730 N N . VAL B 2 27 ? 25.74095 37.39655 11.83921 1.000 11.93639 729 VAL B N 1
ATOM 731 C CA . VAL B 2 27 ? 25.07867 36.09646 11.92567 1.000 12.08161 729 VAL B CA 1
ATOM 732 C C . VAL B 2 27 ? 24.84381 35.51132 10.54032 1.000 14.05744 729 VAL B C 1
ATOM 733 O O . VAL B 2 27 ? 24.96012 34.29623 10.34534 1.000 12.90905 729 VAL B O 1
ATOM 737 N N . PHE B 2 28 ? 24.53630 36.35938 9.55401 1.000 11.80257 730 PHE B N 1
ATOM 738 C CA . PHE B 2 28 ? 24.35441 35.84043 8.20158 1.000 12.82286 730 PHE B CA 1
ATOM 739 C C . PHE B 2 28 ? 25.65807 35.27450 7.65875 1.000 12.06433 730 PHE B C 1
ATOM 740 O O . PHE B 2 28 ? 25.66474 34.21518 7.01709 1.000 13.03120 730 PHE B O 1
ATOM 748 N N . LYS B 2 29 ? 26.77533 35.94312 7.94185 1.000 12.62119 731 LYS B N 1
ATOM 749 C CA . LYS B 2 29 ? 28.07414 35.44421 7.50430 1.000 11.75566 731 LYS B CA 1
ATOM 750 C C . LYS B 2 29 ? 28.41068 34.12354 8.18404 1.000 11.27185 731 LYS B C 1
ATOM 751 O O . LYS B 2 29 ? 28.84667 33.16672 7.52974 1.000 13.21075 731 LYS B O 1
ATOM 757 N N . ASP B 2 30 ? 28.19103 34.04557 9.50051 1.000 12.12538 732 ASP B N 1
ATOM 758 C CA . ASP B 2 30 ? 28.56109 32.84135 10.23362 1.000 13.58355 732 ASP B CA 1
ATOM 759 C C . ASP B 2 30 ? 27.69420 31.65788 9.83776 1.000 14.30145 732 ASP B C 1
ATOM 760 O O . ASP B 2 30 ? 28.13800 30.50612 9.92692 1.000 15.39174 732 ASP B O 1
ATOM 765 N N . GLU B 2 31 ? 26.47472 31.91506 9.38545 1.000 11.65812 733 GLU B N 1
ATOM 766 C CA . GLU B 2 31 ? 25.59137 30.85036 8.93241 1.000 13.10633 733 GLU B CA 1
ATOM 767 C C . GLU B 2 31 ? 25.80395 30.50187 7.46601 1.000 13.84200 733 GLU B C 1
ATOM 768 O O . GLU B 2 31 ? 25.06614 29.67326 6.92541 1.000 12.79537 733 GLU B O 1
ATOM 774 N N . GLN B 2 32 ? 26.79601 31.11171 6.82113 1.000 11.83102 734 GLN B N 1
ATOM 775 C CA . GLN B 2 32 ? 27.09791 30.87675 5.41015 1.000 11.88059 734 GLN B CA 1
ATOM 776 C C . GLN B 2 32 ? 25.87201 31.09890 4.52896 1.000 11.79259 734 GLN B C 1
ATOM 777 O O . GLN B 2 32 ? 25.55561 30.30517 3.64012 1.000 13.77355 734 GLN B O 1
ATOM 783 N N . ILE B 2 33 ? 25.17448 32.20672 4.76774 1.000 12.34731 735 ILE B N 1
ATOM 784 C CA . ILE B 2 33 ? 24.03458 32.56661 3.92731 1.000 11.08548 735 ILE B CA 1
ATOM 785 C C . ILE B 2 33 ? 24.58920 33.35862 2.74332 1.000 12.05171 735 ILE B C 1
ATOM 786 O O . ILE B 2 33 ? 24.81039 34.57330 2.81314 1.000 11.94437 735 ILE B O 1
ATOM 791 N N . ASP B 2 34 ? 24.85511 32.64603 1.64483 1.000 10.79656 736 ASP B N 1
ATOM 792 C CA . ASP B 2 34 ? 25.19799 33.29674 0.38659 1.000 13.01219 736 ASP B CA 1
ATOM 793 C C . ASP B 2 34 ? 23.91991 33.72983 -0.32455 1.000 11.43319 736 ASP B C 1
ATOM 794 O O . ASP B 2 34 ? 22.81700 33.57603 0.19720 1.000 9.86081 736 ASP B O 1
ATOM 799 N N . GLY B 2 35 ? 24.05896 34.26308 -1.53740 1.000 10.58807 737 GLY B N 1
ATOM 800 C CA . GLY B 2 35 ? 22.89182 34.79901 -2.22284 1.000 10.66106 737 GLY B CA 1
ATOM 801 C C . GLY B 2 35 ? 21.85362 33.72926 -2.50061 1.000 11.52644 737 GLY B C 1
ATOM 802 O O . GLY B 2 35 ? 20.65229 33.95687 -2.35066 1.000 11.04302 737 GLY B O 1
ATOM 803 N N . GLU B 2 36 ? 22.31373 32.53988 -2.88323 1.000 11.95299 738 GLU B N 1
ATOM 804 C CA . GLU B 2 36 ? 21.40996 31.43581 -3.17548 1.000 11.95940 738 GLU B CA 1
ATOM 805 C C . GLU B 2 36 ? 20.57688 31.06600 -1.95098 1.000 10.81570 738 GLU B C 1
ATOM 806 O O . GLU B 2 36 ? 19.36026 30.86535 -2.05140 1.000 12.99393 738 GLU B O 1
ATOM 812 N N . ALA B 2 37 ? 21.21803 30.97333 -0.78261 1.000 9.73098 739 ALA B N 1
ATOM 813 C CA . ALA B 2 37 ? 20.49716 30.66124 0.44899 1.000 10.15111 739 ALA B CA 1
ATOM 814 C C . ALA B 2 37 ? 19.62025 31.82868 0.89845 1.000 10.36783 739 ALA B C 1
ATOM 815 O O . ALA B 2 37 ? 18.51092 31.61632 1.40292 1.000 10.71018 739 ALA B O 1
ATOM 817 N N . PHE B 2 38 ? 20.10327 33.06495 0.72944 1.000 9.92857 740 PHE B N 1
ATOM 818 C CA . PHE B 2 38 ? 19.34259 34.25332 1.12024 1.000 9.97109 740 PHE B CA 1
ATOM 819 C C . PHE B 2 38 ? 17.96398 34.26250 0.47536 1.000 9.20059 740 PHE B C 1
ATOM 820 O O . PHE B 2 38 ? 16.96590 34.58544 1.12800 1.000 11.21484 740 PHE B O 1
ATOM 828 N N . LEU B 2 39 ? 17.89154 33.91395 -0.81009 1.000 10.29515 741 LEU B N 1
ATOM 829 C CA . LEU B 2 39 ? 16.62729 33.91077 -1.53616 1.000 10.30775 741 LEU B CA 1
ATOM 830 C C . LEU B 2 39 ? 15.65881 32.83848 -1.04554 1.000 10.39357 741 LEU B C 1
ATOM 831 O O . LEU B 2 39 ? 14.48566 32.87002 -1.43550 1.000 11.11623 741 LEU B O 1
ATOM 836 N N . LEU B 2 40 ? 16.10362 31.90144 -0.20414 1.000 10.78261 742 LEU B N 1
ATOM 837 C CA . LEU B 2 40 ? 15.22785 30.86946 0.33738 1.000 10.48751 742 LEU B CA 1
ATOM 838 C C . LEU B 2 40 ? 14.65228 31.23367 1.70140 1.000 11.67786 742 LEU B C 1
ATOM 839 O O . LEU B 2 40 ? 13.88866 30.44120 2.26895 1.000 13.23655 742 LEU B O 1
ATOM 844 N N . MET B 2 41 ? 14.97485 32.41045 2.23632 1.000 10.85269 743 MET B N 1
ATOM 845 C CA . MET B 2 41 ? 14.60549 32.73919 3.60666 1.000 11.15089 743 MET B CA 1
ATOM 846 C C . MET B 2 41 ? 13.28347 33.49069 3.68007 1.000 13.04398 743 MET B C 1
ATOM 847 O O . MET B 2 41 ? 12.87948 34.16755 2.73632 1.000 13.74398 743 MET B O 1
ATOM 852 N N . THR B 2 42 ? 12.61339 33.35631 4.82229 1.000 11.95357 744 THR B N 1
ATOM 853 C CA . THR B 2 42 ? 11.36723 34.05409 5.11259 1.000 11.86963 744 THR B CA 1
ATOM 854 C C . THR B 2 42 ? 11.57961 34.95856 6.31436 1.000 12.56148 744 THR B C 1
ATOM 855 O O . THR B 2 42 ? 12.57810 34.85127 7.03540 1.000 12.00866 744 THR B O 1
ATOM 859 N N . GLN B 2 43 ? 10.62235 35.86426 6.53791 1.000 12.11243 745 GLN B N 1
ATOM 860 C CA . GLN B 2 43 ? 10.70446 36.71112 7.72211 1.000 13.53990 745 GLN B CA 1
ATOM 861 C C . GLN B 2 43 ? 10.64623 35.87881 8.99660 1.000 14.09655 745 GLN B C 1
ATOM 862 O O . GLN B 2 43 ? 11.33239 36.18721 9.97736 1.000 12.64979 745 GLN B O 1
ATOM 868 N N . THR B 2 44 ? 9.83328 34.81666 9.00192 1.000 11.85741 746 THR B N 1
ATOM 869 C CA . THR B 2 44 ? 9.79653 33.92236 10.15639 1.000 13.53521 746 THR B CA 1
ATOM 870 C C . THR B 2 44 ? 11.16532 33.31326 10.45639 1.000 14.29687 746 THR B C 1
ATOM 871 O O . THR B 2 44 ? 11.55797 33.20370 11.62774 1.000 13.56190 746 THR B O 1
ATOM 875 N N . ASP B 2 45 ? 11.91451 32.91649 9.41866 1.000 12.28241 747 ASP B N 1
ATOM 876 C CA . ASP B 2 45 ? 13.26618 32.40370 9.64971 1.000 12.28085 747 ASP B CA 1
ATOM 877 C C . ASP B 2 45 ? 14.11428 33.43261 10.37276 1.000 14.32511 747 ASP B C 1
ATOM 878 O O . ASP B 2 45 ? 14.86730 33.10451 11.29848 1.000 13.25485 747 ASP B O 1
ATOM 883 N N . ILE B 2 46 ? 14.03498 34.68487 9.93423 1.000 11.94658 748 ILE B N 1
ATOM 884 C CA . ILE B 2 46 ? 14.88833 35.71580 10.50129 1.000 11.31677 748 ILE B CA 1
ATOM 885 C C . ILE B 2 46 ? 14.50633 36.00728 11.95063 1.000 11.78824 748 ILE B C 1
ATOM 886 O O . ILE B 2 46 ? 15.37576 36.22121 12.80081 1.000 13.44464 748 ILE B O 1
ATOM 891 N N . VAL B 2 47 ? 13.20690 36.03569 12.25688 1.000 12.03120 749 VAL B N 1
ATOM 892 C CA . VAL B 2 47 ? 12.76103 36.33460 13.61578 1.000 13.88382 749 VAL B CA 1
ATOM 893 C C . VAL B 2 47 ? 12.96373 35.13974 14.53775 1.000 13.85311 749 VAL B C 1
ATOM 894 O O . VAL B 2 47 ? 13.51977 35.27147 15.63288 1.000 16.27142 749 VAL B O 1
ATOM 898 N N . LYS B 2 48 ? 12.48400 33.96912 14.12729 1.000 16.21559 750 LYS B N 1
ATOM 899 C CA . LYS B 2 48 ? 12.38909 32.82284 15.02239 1.000 15.59096 750 LYS B CA 1
ATOM 900 C C . LYS B 2 48 ? 13.68417 3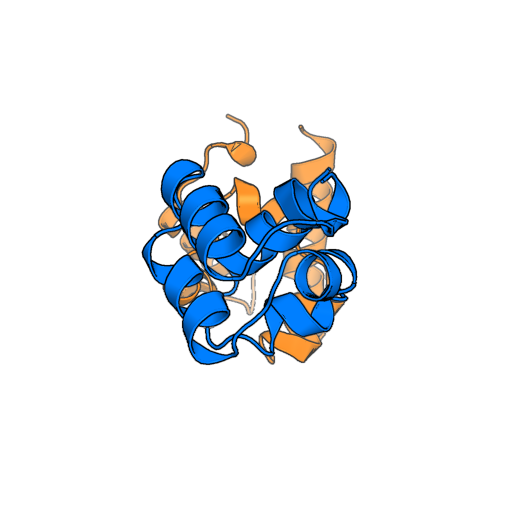2.02686 15.09409 1.000 19.56776 750 LYS B C 1
ATOM 901 O O . LYS B 2 48 ? 14.04952 31.54601 16.17399 1.000 22.74523 750 LYS B O 1
ATOM 907 N N . ILE B 2 49 ? 14.38902 31.87956 13.97561 1.000 15.11774 751 ILE B N 1
ATOM 908 C CA . ILE B 2 49 ? 15.61860 31.08905 13.95455 1.000 16.52745 751 ILE B CA 1
ATOM 909 C C . ILE B 2 49 ? 16.83801 31.94279 14.25325 1.000 20.91988 751 ILE B C 1
ATOM 910 O O . ILE B 2 49 ? 17.71153 31.53700 15.02233 1.000 22.32399 751 ILE B O 1
ATOM 915 N N . MET B 2 50 ? 16.92049 33.12956 13.65588 1.000 14.64630 752 MET B N 1
ATOM 916 C CA . MET B 2 50 ? 18.06686 34.00053 13.85891 1.000 17.00736 752 MET B CA 1
ATOM 917 C C . MET B 2 50 ? 17.89212 34.97451 15.01284 1.000 14.82429 752 MET B C 1
ATOM 918 O O . MET B 2 50 ? 18.84871 35.67726 15.35406 1.000 18.86567 752 MET B O 1
ATOM 923 N N . SER B 2 51 ? 16.70817 35.02907 15.61470 1.000 14.56694 753 SER B N 1
ATOM 924 C CA . SER B 2 51 ? 16.46830 35.85251 16.79912 1.000 13.93461 753 SER B CA 1
ATOM 925 C C . SER B 2 51 ? 16.67767 37.34000 16.51887 1.000 16.85581 753 SER B C 1
ATOM 926 O O . SER B 2 51 ? 17.18768 38.08522 17.35542 1.000 15.10384 753 SER B O 1
ATOM 929 N N . ILE B 2 52 ? 16.26007 37.78526 15.34369 1.000 14.11011 754 ILE B N 1
ATOM 930 C CA . ILE B 2 52 ? 16.32988 39.19276 14.96801 1.000 13.10862 754 ILE B CA 1
ATOM 931 C C . ILE B 2 52 ? 14.94693 39.81293 15.14207 1.000 13.60200 754 ILE B C 1
ATOM 932 O O . ILE B 2 52 ? 13.92487 39.19425 14.81050 1.000 14.44601 754 ILE B O 1
ATOM 937 N N . LYS B 2 53 ? 14.90810 41.02261 15.69975 1.000 12.89826 755 LYS B N 1
ATOM 938 C CA . LYS B 2 53 ? 13.64105 41.67391 15.99964 1.000 14.77260 755 LYS B CA 1
ATOM 939 C C . LYS B 2 53 ? 12.82886 41.91874 14.72600 1.000 17.93632 755 LYS B C 1
ATOM 940 O O . LYS B 2 53 ? 13.35777 41.96910 13.61442 1.000 15.33826 755 LYS B O 1
ATOM 946 N N . GLU B 2 54 ? 11.51672 42.08831 14.91404 1.000 14.81512 756 GLU B N 1
ATOM 947 C CA . GLU B 2 54 ? 10.59544 42.18583 13.78340 1.000 17.58917 756 GLU B CA 1
ATOM 948 C C . GLU B 2 54 ? 10.94942 43.33810 12.84855 1.000 16.35299 756 GLU B C 1
ATOM 949 O O . GLU B 2 54 ? 10.88175 43.18958 11.62193 1.000 16.32209 756 GLU B O 1
ATOM 955 N N . GLY B 2 55 ? 11.31840 44.49373 13.40068 1.000 16.36858 757 GLY B N 1
ATOM 956 C CA . GLY B 2 55 ? 11.62998 45.65646 12.59482 1.000 17.28919 757 GLY B CA 1
ATOM 957 C C . GLY B 2 55 ? 12.73689 45.41997 11.57864 1.000 16.95704 757 GLY B C 1
ATOM 958 O O . GLY B 2 55 ? 12.54362 45.57089 10.36559 1.000 15.78329 757 GLY B O 1
ATOM 959 N N . PRO B 2 56 ? 13.93060 45.06437 12.05400 1.000 16.20156 758 PRO B N 1
ATOM 960 C CA . PRO B 2 56 ? 15.00360 44.72012 11.10450 1.000 13.36729 758 PRO B CA 1
ATOM 961 C C . PRO B 2 56 ? 14.67384 43.50870 10.24646 1.000 14.25840 758 PRO B C 1
ATOM 962 O O . PRO B 2 56 ? 15.02779 43.48675 9.06137 1.000 13.38888 758 PRO B O 1
ATOM 966 N N . ALA B 2 57 ? 13.97401 42.50944 10.79983 1.000 12.65436 759 ALA B N 1
ATOM 967 C CA . ALA B 2 57 ? 13.60582 41.34098 10.00263 1.000 13.90951 759 ALA B CA 1
ATOM 968 C C . ALA B 2 57 ? 12.75236 41.73674 8.80954 1.000 13.14570 759 ALA B C 1
ATOM 969 O O . ALA B 2 57 ? 12.90964 41.18261 7.71473 1.000 12.75187 759 ALA B O 1
ATOM 971 N N . GLU B 2 58 ? 11.84154 42.69329 9.00513 1.000 12.76307 760 GLU B N 1
ATOM 972 C CA . GLU B 2 58 ? 10.98353 43.14464 7.91507 1.000 13.20422 760 GLU B CA 1
ATOM 973 C C . GLU B 2 58 ? 11.79502 43.83539 6.82660 1.000 14.34189 760 GLU B C 1
ATOM 974 O O . GLU B 2 58 ? 11.52978 43.64488 5.63180 1.000 15.11473 760 GLU B O 1
ATOM 980 N N . LYS B 2 59 ? 12.79349 44.62883 7.21577 1.000 13.14542 761 LYS B N 1
ATOM 981 C CA . LYS B 2 59 ? 13.62843 45.29299 6.21898 1.000 12.55464 761 LYS B CA 1
ATOM 982 C C . LYS B 2 59 ? 14.42681 44.27190 5.41583 1.000 12.90664 761 LYS B C 1
ATOM 983 O O . LYS B 2 59 ? 14.55877 44.39663 4.19005 1.000 12.94462 761 LYS B O 1
ATOM 989 N N . ILE B 2 60 ? 14.95930 43.25155 6.08674 1.000 11.65993 762 ILE B N 1
ATOM 990 C CA . ILE B 2 60 ? 15.70186 42.21303 5.38158 1.000 10.43861 762 ILE B CA 1
ATOM 991 C C . ILE B 2 60 ? 14.78517 41.42793 4.44684 1.000 10.89422 762 ILE B C 1
ATOM 992 O O . ILE B 2 60 ? 15.13119 41.17086 3.28463 1.000 11.03873 762 ILE B O 1
ATOM 997 N N . PHE B 2 61 ? 13.61002 41.01488 4.93783 1.000 11.12867 763 PHE B N 1
ATOM 998 C CA . PHE B 2 61 ? 12.71532 40.23988 4.07995 1.000 11.08199 763 PHE B CA 1
ATOM 999 C C . PHE B 2 61 ? 12.20282 41.07419 2.91062 1.000 10.64729 763 PHE B C 1
ATOM 1000 O O . PHE B 2 61 ? 12.05418 40.55838 1.79875 1.000 10.86936 763 PHE B O 1
ATOM 1008 N N . ASN B 2 62 ? 11.94429 42.36602 3.13232 1.000 12.15677 764 ASN B N 1
ATOM 1009 C CA . ASN B 2 62 ? 11.54371 43.20568 2.00699 1.000 12.05823 764 ASN B CA 1
ATOM 1010 C C . ASN B 2 62 ? 12.63021 43.24737 0.94249 1.000 10.33915 764 ASN B C 1
ATOM 1011 O O . ASN B 2 62 ? 12.32643 43.28563 -0.25707 1.000 11.98022 764 ASN B O 1
ATOM 1016 N N . SER B 2 63 ? 13.89714 43.21389 1.35825 1.000 10.65044 765 SER B N 1
ATOM 1017 C CA . SER B 2 63 ? 14.98182 43.13510 0.38585 1.000 11.09629 765 SER B CA 1
ATOM 1018 C C . SER B 2 63 ? 14.97272 41.79212 -0.32664 1.000 11.63733 765 SER B C 1
ATOM 1019 O O . SER B 2 63 ? 15.14342 41.73158 -1.55012 1.000 10.96456 765 SER B O 1
ATOM 1022 N N . ILE B 2 64 ? 14.75902 40.70471 0.41896 1.000 10.37145 766 ILE B N 1
ATOM 1023 C CA . ILE B 2 64 ? 14.70091 39.38221 -0.19833 1.000 9.38421 766 ILE B CA 1
ATOM 1024 C C . ILE B 2 64 ? 13.61443 39.34661 -1.26711 1.000 10.61076 766 ILE B C 1
ATOM 1025 O O . ILE B 2 64 ? 13.82739 38.83922 -2.37319 1.000 10.89754 766 ILE B O 1
ATOM 1030 N N . LEU B 2 65 ? 12.43367 39.88854 -0.95152 1.000 12.01564 767 LEU B N 1
ATOM 1031 C CA . LEU B 2 65 ? 11.34498 39.89576 -1.92628 1.000 11.91108 767 LEU B CA 1
ATOM 1032 C C . LEU B 2 65 ? 11.73911 40.64414 -3.19497 1.000 10.92356 767 LEU B C 1
ATOM 1033 O O . LEU B 2 65 ? 11.49747 40.16318 -4.30648 1.000 11.88330 767 LEU B O 1
ATOM 1038 N N . MET B 2 66 ? 12.38615 41.80209 -3.04884 1.000 12.48915 768 MET B N 1
ATOM 1039 C CA . MET B 2 66 ? 12.82091 42.56065 -4.21877 1.000 13.53829 768 MET B CA 1
ATOM 1040 C C . MET B 2 66 ? 13.85138 41.76868 -5.02203 1.000 14.67680 768 MET B C 1
ATOM 1041 O O . MET B 2 66 ? 13.77996 41.69539 -6.25764 1.000 13.61105 768 MET B O 1
ATOM 1046 N N . PHE B 2 67 ? 14.79161 41.12454 -4.32776 1.000 10.10341 769 PHE B N 1
ATOM 1047 C CA . PHE B 2 67 ? 15.81567 40.33922 -5.01155 1.000 11.61417 769 PHE B CA 1
ATOM 1048 C C . PHE B 2 67 ? 15.20061 39.14775 -5.73710 1.000 13.77513 769 PHE B C 1
ATOM 1049 O O . PHE B 2 67 ? 15.60388 38.81647 -6.85737 1.000 14.62576 769 PHE B O 1
ATOM 1057 N N . LYS B 2 68 ? 14.21279 38.49229 -5.12016 1.000 12.32708 770 LYS B N 1
ATOM 1058 C CA . LYS B 2 68 ? 13.58498 37.34877 -5.77701 1.000 11.89890 770 LYS B CA 1
ATOM 1059 C C . LYS B 2 68 ? 12.82014 37.78499 -7.01787 1.000 15.11141 770 LYS B C 1
ATOM 1060 O O . LYS B 2 68 ? 12.84877 37.09564 -8.04672 1.000 17.20421 770 LYS B O 1
ATOM 1066 N N . ALA B 2 69 ? 12.13331 38.92841 -6.93667 1.000 13.56117 771 ALA B N 1
ATOM 1067 C CA . ALA B 2 69 ? 11.35319 39.40873 -8.07124 1.000 15.89062 771 ALA B CA 1
ATOM 1068 C C . ALA B 2 69 ? 12.24869 39.71302 -9.26000 1.000 19.48268 771 ALA B C 1
ATOM 1069 O O . ALA B 2 69 ? 11.79946 39.64403 -10.40896 1.000 22.22059 771 ALA B O 1
ATOM 1071 N N . ALA B 2 70 ? 13.51706 40.02291 -9.00558 1.000 16.72808 772 ALA B N 1
ATOM 1072 C CA . ALA B 2 70 ? 14.46581 40.35171 -10.06057 1.000 20.99689 772 ALA B CA 1
ATOM 1073 C C . ALA B 2 70 ? 15.13164 39.13032 -10.67926 1.000 22.12782 772 ALA B C 1
ATOM 1074 O O . ALA B 2 70 ? 15.80958 39.27076 -11.70421 1.000 25.10130 772 ALA B O 1
ATOM 1076 N N . GLU B 2 71 ? 14.97296 37.95117 -10.08834 1.000 22.02947 773 GLU B N 1
ATOM 1077 C CA . GLU B 2 71 ? 15.55164 36.73974 -10.65346 1.000 22.81047 773 GLU B CA 1
ATOM 1078 C C . GLU B 2 71 ? 14.74646 36.28710 -11.86732 1.000 27.75678 773 GLU B C 1
ATOM 1079 O O . GLU B 2 71 ? 15.30776 35.75049 -12.82236 1.000 32.99615 773 GLU B O 1
#

InterPro domains:
  IPR001660 Sterile alpha motif domain [PF00536] (461-516)
  IPR001660 Sterile alpha motif domain [PS50105] (462-510)
  IPR001660 Sterile alpha motif domain [SM00454] (459-525)
  IPR013761 Sterile alpha motif/pointed domain superfamily [G3DSA:1.10.150.50] (455-527)
  IPR013761 Sterile alpha motif/pointed domain superfamily [SSF47769] (451-527)
  IPR048589 SAM domain-containing protein 1-like, WH domain [PF21524] (33-95)
  IPR048589 SAM domain-containing protein 1-like, WH domain [PS52014] (23-99)
  IPR056983 SAMD1-like, small helical domain [PF24971] (244-318)

Nearest PDB structures (foldseek):
  6luk-assembly1_A  TM=9.942E-01  e=1.539E-11  Homo sapiens
  6luj-assembly1_D  TM=9.834E-01  e=7.634E-11  Homo sapiens
  5j8y-assembly2_D  TM=9.090E-01  e=1.480E-04  Drosophila melanogaster
  8p2m-assembly1_I  TM=8.474E-01  e=9.898E-03  Caenorhabditis elegans
  8p2m-assembly1_A  TM=7.811E-01  e=5.430E-03  Caenorhabditis elegans

Organism: Homo sapiens (NCBI:txid9606)

Radius of gyration: 15.66 Å; Cα contacts (8 Å, |Δi|>4): 187; chains: 2; bounding box: 20×48×28 Å

B-factor: mean 17.75, std 6.91, range [8.92, 45.53]